Protein AF-A0A846LL80-F1 (afdb_monomer_lite)

Structure (mmCIF, N/CA/C/O backbone):
data_AF-A0A846LL80-F1
#
_entry.id   AF-A0A846LL80-F1
#
loop_
_atom_site.group_PDB
_atom_site.id
_atom_site.type_symbol
_atom_site.label_atom_id
_atom_site.label_alt_id
_atom_site.label_comp_id
_atom_site.label_asym_id
_atom_site.label_entity_id
_atom_site.label_seq_id
_atom_site.pdbx_PDB_ins_code
_atom_site.Car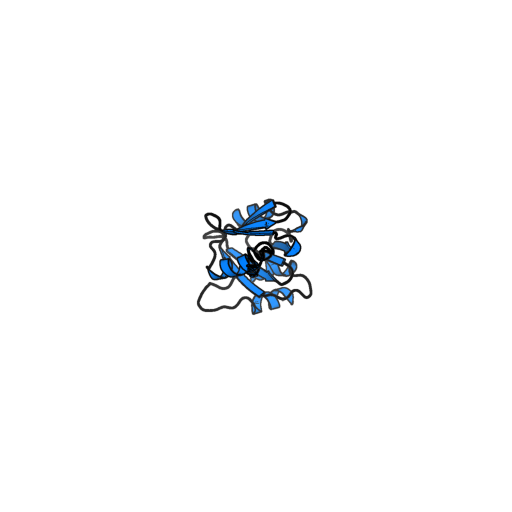tn_x
_atom_site.Cartn_y
_atom_site.Cartn_z
_atom_site.occupancy
_atom_site.B_iso_or_equiv
_atom_site.auth_seq_id
_atom_site.auth_comp_id
_atom_site.auth_asym_id
_atom_site.auth_atom_id
_atom_site.pdbx_PDB_model_num
ATOM 1 N N . MET A 1 1 ? 13.782 9.515 13.832 1.00 63.00 1 MET A N 1
ATOM 2 C CA . MET A 1 1 ? 12.961 8.658 12.947 1.00 63.00 1 MET A CA 1
ATOM 3 C C . MET A 1 1 ? 11.582 8.637 13.563 1.00 63.00 1 MET A C 1
ATOM 5 O O . MET A 1 1 ? 11.525 8.557 14.781 1.00 63.00 1 MET A O 1
ATOM 9 N N . ASP A 1 2 ? 10.520 8.837 12.791 1.00 89.25 2 ASP A N 1
ATOM 10 C CA . ASP A 1 2 ? 9.165 8.869 13.349 1.00 89.25 2 ASP A CA 1
ATOM 11 C C . ASP A 1 2 ? 8.714 7.473 13.815 1.00 89.25 2 ASP A C 1
ATOM 13 O O . ASP A 1 2 ? 9.187 6.444 13.320 1.00 89.25 2 ASP A O 1
ATOM 17 N N . GLN A 1 3 ? 7.799 7.455 14.785 1.00 89.25 3 GLN A N 1
ATOM 18 C CA . GLN A 1 3 ? 7.316 6.246 15.456 1.00 89.25 3 GLN A CA 1
ATOM 19 C C . GLN A 1 3 ? 6.647 5.255 14.487 1.00 89.25 3 GLN A C 1
ATOM 21 O O . GLN A 1 3 ? 6.802 4.043 14.639 1.00 89.25 3 GLN A O 1
ATOM 26 N N . ALA A 1 4 ? 5.944 5.755 13.465 1.00 89.06 4 ALA A N 1
ATOM 27 C CA . ALA A 1 4 ? 5.275 4.933 12.458 1.00 89.06 4 ALA A CA 1
ATOM 28 C C . ALA A 1 4 ? 6.286 4.170 11.588 1.00 89.06 4 ALA A C 1
ATOM 30 O O . ALA A 1 4 ? 6.167 2.955 11.406 1.00 89.06 4 ALA A O 1
ATOM 31 N N . THR A 1 5 ? 7.335 4.853 11.117 1.00 90.56 5 THR A N 1
ATOM 32 C CA . THR A 1 5 ? 8.433 4.222 10.374 1.00 90.56 5 THR A CA 1
ATOM 33 C C . THR A 1 5 ? 9.103 3.135 11.208 1.00 90.56 5 THR A C 1
ATOM 35 O O . THR A 1 5 ? 9.408 2.059 10.693 1.00 90.56 5 THR A O 1
ATOM 38 N N . GLU A 1 6 ? 9.340 3.389 12.494 1.00 90.50 6 GLU A N 1
ATOM 39 C CA . GLU A 1 6 ? 9.988 2.429 13.384 1.00 90.50 6 GLU A CA 1
ATOM 40 C C . GLU A 1 6 ? 9.118 1.191 13.642 1.00 90.50 6 GLU A C 1
ATOM 42 O O . GLU A 1 6 ? 9.615 0.063 13.572 1.00 90.50 6 GLU A O 1
ATOM 47 N N . LEU A 1 7 ? 7.810 1.385 13.836 1.00 89.75 7 LEU A N 1
ATOM 48 C CA . LEU A 1 7 ? 6.834 0.305 13.967 1.00 89.75 7 LEU A CA 1
ATOM 49 C C . LEU A 1 7 ? 6.810 -0.587 12.718 1.00 89.75 7 LEU A C 1
ATOM 51 O O . LEU A 1 7 ? 7.022 -1.798 12.825 1.00 89.75 7 LEU A O 1
ATOM 55 N N . LEU A 1 8 ? 6.619 0.005 11.535 1.00 89.12 8 LEU A N 1
ATOM 56 C CA . LEU A 1 8 ? 6.610 -0.728 10.267 1.00 89.12 8 LEU A CA 1
ATOM 57 C C . LEU A 1 8 ? 7.950 -1.427 10.019 1.00 89.12 8 LEU A C 1
ATOM 59 O O . LEU A 1 8 ? 7.991 -2.585 9.605 1.00 89.12 8 LEU A O 1
ATOM 63 N N . TRP A 1 9 ? 9.067 -0.756 10.315 1.00 90.25 9 TRP A N 1
ATOM 64 C CA . TRP A 1 9 ? 10.396 -1.334 10.148 1.00 90.25 9 TRP A CA 1
ATOM 65 C C . TRP A 1 9 ? 10.617 -2.534 11.067 1.00 90.25 9 TRP A C 1
ATOM 67 O O . TRP A 1 9 ? 11.189 -3.532 10.629 1.00 90.25 9 TRP A O 1
ATOM 77 N N . ARG A 1 10 ? 10.156 -2.478 12.319 1.00 88.25 10 ARG A N 1
ATOM 78 C CA . ARG A 1 10 ? 10.257 -3.587 13.276 1.00 88.25 10 ARG A CA 1
ATOM 79 C C . ARG A 1 10 ? 9.463 -4.811 12.816 1.00 88.25 10 ARG A C 1
ATOM 81 O O . ARG A 1 10 ? 9.967 -5.926 12.933 1.00 88.25 10 ARG A O 1
ATOM 88 N N . VAL A 1 11 ? 8.267 -4.599 12.262 1.00 85.06 11 VAL A N 1
ATOM 89 C CA . VAL A 1 11 ? 7.402 -5.674 11.735 1.00 85.06 11 VAL A CA 1
ATOM 90 C C . VAL A 1 11 ? 7.872 -6.182 10.369 1.00 85.06 11 VAL A C 1
ATOM 92 O O . VAL A 1 11 ? 7.605 -7.330 10.017 1.00 85.06 11 VAL A O 1
ATOM 95 N N . ALA A 1 12 ? 8.645 -5.385 9.625 1.00 82.81 12 ALA A N 1
ATOM 96 C CA . ALA A 1 12 ? 9.367 -5.828 8.435 1.00 82.81 12 ALA A CA 1
ATOM 97 C C . ALA A 1 12 ? 10.477 -6.817 8.823 1.00 82.81 12 ALA A C 1
ATOM 99 O O . ALA A 1 12 ? 11.667 -6.483 8.870 1.00 82.81 12 ALA A O 1
ATOM 100 N N . LEU A 1 13 ? 10.080 -8.049 9.131 1.00 69.69 13 LEU A N 1
ATOM 101 C CA . LEU A 1 13 ? 10.973 -9.116 9.535 1.00 69.69 13 LEU A CA 1
ATOM 102 C C . LEU A 1 13 ? 11.870 -9.511 8.357 1.00 69.69 13 LEU A C 1
ATOM 104 O O . LEU A 1 13 ? 11.408 -9.904 7.289 1.00 69.69 13 LEU A O 1
ATOM 108 N N . ARG A 1 14 ? 13.187 -9.492 8.585 1.00 58.25 14 ARG A N 1
ATOM 109 C CA . ARG A 1 14 ? 14.104 -10.368 7.849 1.00 58.25 14 ARG A CA 1
ATOM 110 C C . ARG A 1 14 ? 13.866 -11.776 8.367 1.00 58.25 14 ARG A C 1
ATOM 112 O O . ARG A 1 14 ? 14.254 -12.091 9.486 1.00 58.25 14 ARG A O 1
ATOM 119 N N . ARG A 1 15 ? 13.251 -12.638 7.577 1.00 51.69 15 ARG A N 1
ATOM 120 C CA . ARG A 1 15 ? 13.324 -14.088 7.795 1.00 51.69 15 ARG A CA 1
ATOM 121 C C . ARG A 1 15 ? 13.739 -14.725 6.462 1.00 51.69 15 ARG A C 1
ATOM 123 O O . ARG A 1 15 ? 13.747 -14.007 5.465 1.00 51.69 15 ARG A O 1
ATOM 130 N N . PRO A 1 16 ? 14.115 -16.013 6.413 1.00 47.47 16 PRO A N 1
ATOM 131 C CA . PRO A 1 16 ? 14.897 -16.591 5.309 1.00 47.47 16 PRO A CA 1
ATOM 132 C C . PRO A 1 16 ? 14.271 -16.574 3.892 1.00 47.47 16 PRO A C 1
ATOM 134 O O . PRO A 1 16 ? 14.787 -17.244 3.010 1.00 47.47 16 PRO A O 1
ATOM 137 N N . TRP A 1 17 ? 13.170 -15.857 3.639 1.00 48.56 17 TRP A N 1
ATOM 138 C CA . TRP A 1 17 ? 12.258 -16.144 2.528 1.00 48.56 17 TRP A CA 1
ATOM 139 C C . TRP A 1 17 ? 11.815 -14.935 1.680 1.00 48.56 17 TRP A C 1
ATOM 141 O O . TRP A 1 17 ? 11.126 -15.141 0.693 1.00 48.56 17 TRP A O 1
ATOM 151 N N . THR A 1 18 ? 12.268 -13.704 1.960 1.00 58.81 18 THR A N 1
ATOM 152 C CA . THR A 1 18 ? 12.244 -12.580 0.993 1.00 58.81 18 THR A CA 1
ATOM 153 C C . THR A 1 18 ? 13.152 -11.441 1.466 1.00 58.81 18 THR A C 1
ATOM 155 O O . THR A 1 18 ? 13.329 -11.214 2.664 1.00 58.81 18 THR A O 1
ATOM 158 N N . LYS A 1 19 ? 13.769 -10.701 0.531 1.00 71.56 19 LYS A N 1
ATOM 159 C CA . LYS A 1 19 ? 14.591 -9.530 0.881 1.00 71.56 19 LYS A CA 1
ATOM 160 C C . LYS A 1 19 ? 13.705 -8.508 1.604 1.00 71.56 19 LYS A C 1
ATOM 162 O O . LYS A 1 19 ? 12.690 -8.103 1.047 1.00 71.56 19 LYS A O 1
ATOM 167 N N . ARG A 1 20 ? 14.119 -8.066 2.797 1.00 81.19 20 ARG A N 1
ATOM 168 C CA . ARG A 1 20 ? 13.479 -6.956 3.531 1.00 81.19 20 ARG A CA 1
ATOM 169 C C . ARG A 1 20 ? 13.243 -5.768 2.580 1.00 81.19 20 ARG A C 1
ATOM 171 O O . ARG A 1 20 ? 14.129 -5.518 1.751 1.00 81.19 20 ARG A O 1
ATOM 178 N N . PRO A 1 21 ? 12.112 -5.043 2.677 1.00 86.31 21 PRO A N 1
ATOM 179 C CA . PRO A 1 21 ? 11.957 -3.784 1.955 1.00 86.31 21 PRO A CA 1
ATOM 180 C C . PRO A 1 21 ? 13.076 -2.809 2.331 1.00 86.31 21 PRO A C 1
ATOM 182 O O . PRO A 1 21 ? 13.710 -2.944 3.386 1.00 86.31 21 PRO A O 1
ATOM 185 N N . PHE A 1 22 ? 13.331 -1.824 1.472 1.00 88.56 22 PHE A N 1
ATOM 186 C CA . PHE A 1 22 ? 14.265 -0.765 1.824 1.00 88.56 22 PHE A CA 1
ATOM 187 C C . PHE A 1 22 ? 13.633 0.157 2.862 1.00 88.56 22 PHE A C 1
ATOM 189 O O . PHE A 1 22 ? 12.427 0.401 2.875 1.00 88.56 22 PHE A O 1
ATOM 196 N N . LYS A 1 23 ? 14.466 0.676 3.764 1.00 89.44 23 LYS A N 1
ATOM 197 C CA . LYS A 1 23 ? 14.000 1.533 4.859 1.00 89.44 23 LYS A CA 1
ATOM 198 C C . LYS A 1 23 ? 13.387 2.839 4.344 1.00 89.44 23 LYS A C 1
ATOM 200 O O . LYS A 1 23 ? 12.479 3.374 4.969 1.00 89.44 23 LYS A O 1
ATOM 205 N N . THR A 1 24 ? 13.863 3.319 3.198 1.00 90.81 24 THR A N 1
ATOM 206 C CA . THR A 1 24 ? 13.317 4.474 2.479 1.00 90.81 24 THR A CA 1
ATOM 207 C C . THR A 1 24 ? 11.897 4.214 1.977 1.00 90.81 24 THR A C 1
ATOM 209 O O . THR A 1 24 ? 11.034 5.057 2.194 1.00 90.81 24 THR A O 1
ATOM 212 N N . ASP A 1 25 ? 11.616 3.038 1.406 1.00 89.56 25 ASP A N 1
ATOM 213 C CA . ASP A 1 25 ? 10.262 2.663 0.964 1.00 89.56 25 ASP A CA 1
ATOM 214 C C . ASP A 1 25 ? 9.293 2.524 2.143 1.00 89.56 25 ASP A C 1
ATOM 216 O O . ASP A 1 25 ? 8.138 2.936 2.065 1.00 89.56 25 ASP A O 1
ATOM 220 N N . VAL A 1 26 ? 9.772 1.989 3.272 1.00 90.88 26 VAL A N 1
ATOM 221 C CA . VAL A 1 26 ? 8.971 1.915 4.503 1.00 90.88 26 VAL A CA 1
ATOM 222 C C . VAL A 1 26 ? 8.631 3.307 5.022 1.00 90.88 26 VAL A C 1
ATOM 224 O O . VAL A 1 26 ? 7.485 3.562 5.381 1.00 90.88 26 VAL A O 1
ATOM 227 N N . ARG A 1 27 ? 9.601 4.224 5.007 1.00 92.19 27 ARG A N 1
ATOM 228 C CA . ARG A 1 27 ? 9.371 5.622 5.377 1.00 92.19 27 ARG A CA 1
ATOM 229 C C . ARG A 1 27 ? 8.368 6.303 4.443 1.00 92.19 27 ARG A C 1
ATOM 231 O O . ARG A 1 27 ? 7.567 7.098 4.918 1.00 92.19 27 ARG A O 1
ATOM 238 N N . ALA A 1 28 ? 8.385 5.977 3.148 1.00 90.94 28 ALA A N 1
ATOM 239 C CA . ALA A 1 28 ? 7.452 6.544 2.177 1.00 90.94 28 ALA A CA 1
ATOM 240 C C . ALA A 1 28 ? 5.984 6.247 2.531 1.00 90.94 28 ALA A C 1
ATOM 242 O O . ALA A 1 28 ? 5.159 7.149 2.446 1.00 90.94 28 ALA A O 1
ATOM 243 N N . MET A 1 29 ? 5.664 5.031 2.994 1.00 92.62 29 MET A N 1
ATOM 244 C CA . MET A 1 29 ? 4.297 4.672 3.417 1.00 92.62 29 MET A CA 1
ATOM 245 C C . MET A 1 29 ? 3.981 4.944 4.891 1.00 92.62 29 MET A C 1
ATOM 247 O O . MET A 1 29 ? 2.819 4.867 5.277 1.00 92.62 29 MET A O 1
ATOM 251 N N . ALA A 1 30 ? 4.970 5.268 5.727 1.00 92.06 30 ALA A N 1
ATOM 252 C CA . ALA A 1 30 ? 4.750 5.485 7.157 1.00 92.06 30 ALA A CA 1
ATOM 253 C C . ALA A 1 30 ? 3.768 6.630 7.450 1.00 92.06 30 ALA A C 1
ATOM 255 O O . ALA A 1 30 ? 2.987 6.534 8.389 1.00 92.06 30 ALA A O 1
ATOM 256 N N . ALA A 1 31 ? 3.754 7.670 6.609 1.00 87.62 31 ALA A N 1
ATOM 257 C CA . ALA A 1 31 ? 2.806 8.782 6.715 1.00 87.62 31 ALA A CA 1
ATOM 258 C C . ALA A 1 31 ? 1.346 8.381 6.429 1.00 87.62 31 ALA A C 1
ATOM 260 O O . ALA A 1 31 ? 0.431 9.142 6.729 1.00 87.62 31 ALA A O 1
ATOM 261 N N . ALA A 1 32 ? 1.131 7.209 5.831 1.00 90.25 32 ALA A N 1
ATOM 262 C CA . ALA A 1 32 ? -0.186 6.676 5.514 1.00 90.25 32 ALA A CA 1
ATOM 263 C C . ALA A 1 32 ? -0.724 5.731 6.608 1.00 90.25 32 ALA A C 1
ATOM 265 O O . ALA A 1 32 ? -1.863 5.279 6.526 1.00 90.25 32 ALA A O 1
ATOM 266 N N . LEU A 1 33 ? 0.081 5.425 7.635 1.00 92.12 33 LEU A N 1
ATOM 267 C CA . LEU A 1 33 ? -0.343 4.612 8.771 1.00 92.12 33 LEU A CA 1
ATOM 268 C C . LEU A 1 33 ? -1.210 5.445 9.722 1.00 92.12 33 LEU A C 1
ATOM 270 O O . LEU A 1 33 ? -0.739 6.423 10.305 1.00 92.12 33 LEU A O 1
ATOM 274 N N . ALA A 1 34 ? -2.460 5.028 9.914 1.00 90.12 34 ALA A N 1
ATOM 275 C CA . ALA A 1 34 ? -3.354 5.673 10.865 1.00 90.12 34 ALA A CA 1
ATOM 276 C C . ALA A 1 34 ? -2.880 5.456 12.321 1.00 90.12 34 ALA A C 1
ATOM 278 O O . ALA A 1 34 ? -2.354 4.388 12.655 1.00 90.12 34 ALA A O 1
ATOM 279 N N . PRO A 1 35 ? -3.074 6.430 13.228 1.00 87.88 35 PRO A N 1
ATOM 280 C CA . PRO A 1 35 ? -2.813 6.222 14.648 1.00 87.88 35 PRO A CA 1
ATOM 281 C C . PRO A 1 35 ? -3.635 5.050 15.200 1.00 87.88 35 PRO A C 1
ATOM 283 O O . PRO A 1 35 ? -4.844 4.987 15.000 1.00 87.88 35 PRO A O 1
ATOM 286 N N . GLY A 1 36 ? -2.979 4.134 15.914 1.00 87.00 36 GLY A N 1
ATOM 287 C CA . GLY A 1 36 ? -3.632 2.968 16.520 1.00 87.00 36 GLY A CA 1
ATOM 288 C C . GLY A 1 36 ? -3.795 1.755 15.599 1.00 87.00 36 GLY A C 1
ATOM 289 O O . GLY A 1 36 ? -4.220 0.708 16.083 1.00 87.00 36 GLY A O 1
ATOM 290 N N . ASP A 1 37 ? -3.414 1.846 14.320 1.00 90.00 37 ASP A N 1
ATOM 291 C CA . ASP A 1 37 ? -3.454 0.692 13.422 1.00 90.00 37 ASP A CA 1
ATOM 292 C C . ASP A 1 37 ? -2.441 -0.386 13.841 1.00 90.00 37 ASP A C 1
ATOM 294 O O . ASP A 1 37 ? -1.236 -0.138 13.974 1.00 90.00 37 ASP A O 1
ATOM 298 N N . ALA A 1 38 ? -2.924 -1.617 14.003 1.00 90.56 38 ALA A N 1
ATOM 299 C CA . ALA A 1 38 ? -2.078 -2.785 14.197 1.00 90.56 38 ALA A CA 1
ATOM 300 C C . ALA A 1 38 ? -1.473 -3.213 12.855 1.00 90.56 38 ALA A C 1
ATOM 302 O O . ALA A 1 38 ? -2.160 -3.237 11.838 1.00 90.56 38 ALA A O 1
ATOM 303 N N . VAL A 1 39 ? -0.187 -3.567 12.836 1.00 91.50 39 VAL A N 1
ATOM 304 C CA . VAL A 1 39 ? 0.514 -3.986 11.613 1.00 91.50 39 VAL A CA 1
ATOM 305 C C . VAL A 1 39 ? 0.631 -5.508 11.595 1.00 91.50 39 VAL A C 1
ATOM 307 O O . VAL A 1 39 ? 1.399 -6.078 12.370 1.00 91.50 39 VAL A O 1
ATOM 310 N N . ASP A 1 40 ? -0.090 -6.155 10.682 1.00 88.12 40 ASP A N 1
ATOM 311 C CA . ASP A 1 40 ? -0.115 -7.616 10.534 1.00 88.12 40 ASP A CA 1
ATOM 312 C C . ASP A 1 40 ? 1.138 -8.138 9.818 1.00 88.12 40 ASP A C 1
ATOM 314 O O . ASP A 1 40 ? 1.628 -9.234 10.095 1.00 88.12 40 ASP A O 1
ATOM 318 N N . GLY A 1 41 ? 1.672 -7.359 8.874 1.00 87.94 41 GLY A N 1
ATOM 319 C CA . GLY A 1 41 ? 2.864 -7.740 8.127 1.00 87.94 41 GLY A CA 1
ATOM 320 C C . GLY A 1 41 ? 3.370 -6.647 7.200 1.00 87.94 41 GLY A C 1
ATOM 321 O O . GLY A 1 41 ? 2.598 -5.836 6.695 1.00 87.94 41 GLY A O 1
ATOM 322 N N . VAL A 1 42 ? 4.682 -6.648 6.958 1.00 88.94 42 VAL A N 1
ATOM 323 C CA . VAL A 1 42 ? 5.341 -5.725 6.030 1.00 88.94 42 VAL A CA 1
ATOM 324 C C . VAL A 1 42 ? 6.229 -6.512 5.074 1.00 88.94 42 VAL A C 1
ATOM 326 O O . VAL A 1 42 ? 7.107 -7.268 5.491 1.00 88.94 42 VAL A O 1
ATOM 329 N N . PHE A 1 43 ? 6.008 -6.308 3.782 1.00 87.06 43 PHE A N 1
ATOM 330 C CA . PHE A 1 43 ? 6.562 -7.089 2.689 1.00 87.06 43 PHE A CA 1
ATOM 331 C C . PHE A 1 43 ? 7.282 -6.183 1.696 1.00 87.06 43 PHE A C 1
ATOM 333 O O . PHE A 1 43 ? 6.947 -5.011 1.527 1.00 87.06 43 PHE A O 1
ATOM 340 N N . ARG A 1 44 ? 8.275 -6.738 1.002 1.00 85.38 44 ARG A N 1
ATOM 341 C CA . ARG A 1 44 ? 8.855 -6.078 -0.165 1.00 85.38 44 ARG A CA 1
ATOM 342 C C . ARG A 1 44 ? 7.961 -6.331 -1.374 1.00 85.38 44 ARG A C 1
ATOM 344 O O . ARG A 1 44 ? 7.694 -7.484 -1.700 1.00 85.38 44 ARG A O 1
ATOM 351 N N . ALA A 1 45 ? 7.570 -5.266 -2.062 1.00 82.12 45 ALA A N 1
ATOM 352 C CA . ALA A 1 45 ? 6.902 -5.335 -3.353 1.00 82.12 45 ALA A CA 1
ATOM 353 C C . ALA A 1 45 ? 7.940 -5.088 -4.454 1.00 82.12 45 ALA A C 1
ATOM 355 O O . ALA A 1 45 ? 8.625 -4.070 -4.442 1.00 82.12 45 ALA A O 1
ATOM 356 N N . LYS A 1 46 ? 8.118 -6.028 -5.385 1.00 80.81 46 LYS A N 1
ATOM 357 C CA . LYS A 1 46 ? 8.952 -5.817 -6.576 1.00 80.81 46 LYS A CA 1
ATOM 358 C C . LYS A 1 46 ? 8.020 -5.581 -7.763 1.00 80.81 46 LYS A C 1
ATOM 360 O O . LYS A 1 46 ? 7.284 -6.493 -8.127 1.00 80.81 46 LYS A O 1
ATOM 365 N N . TRP A 1 47 ? 8.056 -4.376 -8.324 1.00 75.75 47 TRP A N 1
ATOM 366 C CA . TRP A 1 47 ? 7.234 -3.977 -9.471 1.00 75.75 47 TRP A CA 1
ATOM 367 C C . TRP A 1 47 ? 7.943 -4.309 -10.784 1.00 75.75 47 TRP A C 1
ATOM 369 O O . TRP A 1 47 ? 7.352 -4.863 -11.700 1.00 75.75 47 TRP A O 1
ATOM 379 N N . THR A 1 48 ? 9.244 -4.015 -10.855 1.00 73.12 48 THR A N 1
ATOM 380 C CA . THR A 1 48 ? 10.130 -4.359 -11.979 1.00 73.12 48 THR A CA 1
ATOM 381 C C . THR A 1 48 ? 11.502 -4.772 -11.456 1.00 73.12 48 THR A C 1
ATOM 383 O O . THR A 1 48 ? 11.730 -4.870 -10.249 1.00 73.12 48 THR A O 1
ATOM 386 N N . GLU A 1 49 ? 12.455 -5.039 -12.349 1.00 68.56 49 GLU A N 1
ATOM 387 C CA . GLU A 1 49 ? 13.847 -5.276 -11.965 1.00 68.56 49 GLU A CA 1
ATOM 388 C C . GLU A 1 49 ? 14.463 -4.095 -11.202 1.00 68.56 49 GLU A C 1
ATOM 390 O O . GLU A 1 49 ? 15.143 -4.304 -10.196 1.00 68.56 49 GLU A O 1
ATOM 395 N N . THR A 1 50 ? 14.147 -2.873 -11.630 1.00 67.00 50 THR A N 1
ATOM 396 C CA . THR A 1 50 ? 14.704 -1.620 -11.104 1.00 67.00 50 THR A CA 1
ATOM 397 C C . THR A 1 50 ? 13.774 -0.888 -10.139 1.00 67.00 50 THR A C 1
ATOM 399 O O . THR A 1 50 ? 14.229 -0.011 -9.410 1.00 67.00 50 THR A O 1
ATOM 402 N N . SER A 1 51 ? 12.487 -1.248 -10.088 1.00 72.56 51 SER A N 1
ATOM 403 C CA . SER A 1 51 ? 11.500 -0.628 -9.205 1.00 72.56 51 SER A CA 1
ATOM 404 C C . SER A 1 51 ? 11.014 -1.605 -8.141 1.00 72.56 51 SER A C 1
ATOM 406 O O . SER A 1 51 ? 10.470 -2.677 -8.423 1.00 72.56 51 SER A O 1
ATOM 408 N N . ALA A 1 52 ? 11.194 -1.209 -6.887 1.00 80.56 52 ALA A N 1
ATOM 409 C CA . ALA A 1 52 ? 10.678 -1.905 -5.724 1.00 80.56 52 ALA A CA 1
ATOM 410 C C . ALA A 1 52 ? 10.017 -0.904 -4.773 1.00 80.56 52 ALA A C 1
ATOM 412 O O . ALA A 1 52 ? 10.220 0.302 -4.876 1.00 80.56 52 ALA A O 1
ATOM 413 N N . GLY A 1 53 ? 9.217 -1.433 -3.863 1.00 87.12 53 GLY A N 1
ATOM 414 C CA . GLY A 1 53 ? 8.589 -0.703 -2.785 1.00 87.12 53 GLY A CA 1
ATOM 415 C C . GLY A 1 53 ? 8.374 -1.596 -1.571 1.00 87.12 53 GLY A C 1
ATOM 416 O O . GLY A 1 53 ? 8.856 -2.734 -1.482 1.00 87.12 53 GLY A O 1
ATOM 417 N N . ALA A 1 54 ? 7.603 -1.075 -0.637 1.00 90.06 54 ALA A N 1
ATOM 418 C CA . ALA A 1 54 ? 7.114 -1.769 0.529 1.00 90.06 54 ALA A CA 1
ATOM 419 C C . ALA A 1 54 ? 5.587 -1.857 0.464 1.00 90.06 54 ALA A C 1
ATOM 421 O O . ALA A 1 54 ? 4.919 -0.975 -0.068 1.00 90.06 54 ALA A O 1
ATOM 422 N N . LEU A 1 55 ? 5.048 -2.942 1.000 1.00 91.62 55 LEU A N 1
ATOM 423 C CA . LEU A 1 55 ? 3.621 -3.149 1.174 1.00 91.62 55 LEU A CA 1
ATOM 424 C C . LEU A 1 55 ? 3.402 -3.558 2.623 1.00 91.62 55 LEU A C 1
ATOM 426 O O . LEU A 1 55 ? 4.059 -4.481 3.101 1.00 91.62 55 LEU A O 1
ATOM 430 N N . ALA A 1 56 ? 2.508 -2.880 3.327 1.00 91.88 56 ALA A N 1
ATOM 431 C CA . ALA A 1 56 ? 2.118 -3.243 4.677 1.00 91.88 56 ALA A CA 1
ATOM 432 C C . ALA A 1 56 ? 0.631 -3.568 4.732 1.00 91.88 56 ALA A C 1
ATOM 434 O O . ALA A 1 56 ? -0.198 -2.897 4.125 1.00 91.88 56 ALA A O 1
ATOM 435 N N . ILE A 1 57 ? 0.308 -4.614 5.477 1.00 91.25 57 ILE A N 1
ATOM 436 C CA . ILE A 1 57 ? -1.060 -4.981 5.801 1.00 91.25 57 ILE A CA 1
ATOM 437 C C . ILE A 1 57 ? -1.294 -4.552 7.246 1.00 91.25 57 ILE A C 1
ATOM 439 O O . ILE A 1 57 ? -0.565 -4.994 8.137 1.00 91.25 57 ILE A O 1
ATOM 443 N N . THR A 1 58 ? -2.281 -3.689 7.472 1.00 93.38 58 THR A N 1
ATOM 444 C CA . THR A 1 58 ? -2.661 -3.196 8.803 1.00 93.38 58 THR A CA 1
ATOM 445 C C . THR A 1 58 ? -4.102 -3.562 9.118 1.00 93.38 58 THR A C 1
ATOM 447 O O . THR A 1 58 ? -4.833 -3.976 8.222 1.00 93.38 58 THR A O 1
ATOM 450 N N . SER A 1 59 ? -4.533 -3.393 10.367 1.00 91.50 59 SER A N 1
ATOM 451 C CA . SER A 1 59 ? -5.927 -3.566 10.784 1.00 91.50 59 SER A CA 1
ATOM 452 C C . SER A 1 59 ? -6.911 -2.695 10.006 1.00 91.50 59 SER A C 1
ATOM 454 O O . SER A 1 59 ? -8.042 -3.130 9.797 1.00 91.50 59 SER A O 1
ATOM 456 N N . GLY A 1 60 ? -6.497 -1.496 9.586 1.00 91.94 60 GLY A N 1
ATOM 457 C CA . GLY A 1 60 ? -7.354 -0.506 8.939 1.00 91.94 60 GLY A CA 1
ATOM 458 C C . GLY A 1 60 ? -7.168 -0.384 7.429 1.00 91.94 60 GLY A C 1
ATOM 459 O O . GLY A 1 60 ? -8.104 0.020 6.742 1.00 91.94 60 GLY A O 1
ATOM 460 N N . ALA A 1 61 ? -6.008 -0.751 6.879 1.00 94.62 61 ALA A N 1
ATOM 461 C CA . ALA A 1 61 ? -5.692 -0.501 5.476 1.00 94.62 61 ALA A CA 1
ATOM 462 C C . ALA A 1 61 ? -4.682 -1.488 4.868 1.00 94.62 61 ALA A C 1
ATOM 464 O O . ALA A 1 61 ? -3.947 -2.216 5.542 1.00 94.62 61 ALA A O 1
ATOM 465 N N . LEU A 1 62 ? -4.634 -1.479 3.540 1.00 93.88 62 LEU A N 1
ATOM 466 C CA . LEU A 1 62 ? -3.501 -1.934 2.750 1.00 93.88 62 LEU A CA 1
ATOM 467 C C . LEU A 1 62 ? -2.650 -0.713 2.388 1.00 93.88 62 LEU A C 1
ATOM 469 O O . LEU A 1 62 ? -3.103 0.165 1.655 1.00 93.88 62 LEU A O 1
ATOM 473 N N . LEU A 1 63 ? -1.420 -0.667 2.895 1.00 94.38 63 LEU A N 1
ATOM 474 C CA . LEU A 1 63 ? -0.472 0.412 2.636 1.00 94.38 63 LEU A CA 1
ATOM 475 C C . LEU A 1 63 ? 0.554 -0.023 1.598 1.00 94.38 63 LEU A C 1
ATOM 477 O O . LEU A 1 63 ? 1.054 -1.149 1.636 1.00 94.38 63 LEU A O 1
ATOM 481 N N . ILE A 1 64 ? 0.914 0.883 0.700 1.00 92.88 64 ILE A N 1
ATOM 482 C CA . ILE A 1 64 ? 1.921 0.648 -0.332 1.00 92.88 64 ILE A CA 1
ATOM 483 C C . ILE A 1 64 ? 2.805 1.887 -0.424 1.00 92.88 64 ILE A C 1
ATOM 485 O O . ILE A 1 64 ? 2.292 2.997 -0.494 1.00 92.88 64 ILE A O 1
ATOM 489 N N . GLY A 1 65 ? 4.125 1.714 -0.428 1.00 92.06 65 GLY A N 1
ATOM 490 C CA . GLY A 1 65 ? 5.087 2.811 -0.507 1.00 92.06 65 GLY A CA 1
ATOM 491 C C . GLY A 1 65 ? 6.237 2.523 -1.455 1.00 92.06 65 GLY A C 1
ATOM 492 O O . GLY A 1 65 ? 6.735 1.401 -1.504 1.00 92.06 65 GLY A O 1
ATOM 493 N N . ALA A 1 66 ? 6.694 3.537 -2.180 1.00 90.25 66 ALA A N 1
ATOM 494 C CA . ALA A 1 66 ? 7.896 3.473 -3.005 1.00 90.25 66 ALA A CA 1
ATOM 495 C C . ALA A 1 66 ? 8.641 4.810 -2.934 1.00 90.25 66 ALA A C 1
ATOM 497 O O . ALA A 1 66 ? 8.129 5.841 -3.369 1.00 90.25 66 ALA A O 1
ATOM 498 N N . ALA A 1 67 ? 9.866 4.798 -2.402 1.00 86.19 67 ALA A N 1
ATOM 499 C CA . ALA A 1 67 ? 10.684 6.006 -2.287 1.00 86.19 67 ALA A CA 1
ATOM 500 C C . ALA A 1 67 ? 11.204 6.488 -3.647 1.00 86.19 67 ALA A C 1
ATOM 502 O O . ALA A 1 67 ? 11.376 7.684 -3.864 1.00 86.19 67 ALA A O 1
ATOM 503 N N . HIS A 1 68 ? 11.425 5.551 -4.570 1.00 84.56 68 HIS A N 1
ATOM 504 C CA . HIS A 1 68 ? 11.831 5.822 -5.946 1.00 84.56 68 HIS A CA 1
ATOM 505 C C . HIS A 1 68 ? 10.781 5.225 -6.892 1.00 84.56 68 HIS A C 1
ATOM 507 O O . HIS A 1 68 ? 10.986 4.132 -7.432 1.00 84.56 68 HIS A O 1
ATOM 513 N N . PRO A 1 69 ? 9.610 5.879 -7.030 1.00 79.69 69 PRO A N 1
ATOM 514 C CA . PRO A 1 69 ? 8.518 5.341 -7.822 1.00 79.69 69 PRO A CA 1
ATOM 515 C C . PRO A 1 69 ? 8.939 5.279 -9.292 1.00 79.69 69 PRO A C 1
ATOM 517 O O . PRO A 1 69 ? 9.260 6.291 -9.910 1.00 79.69 69 PRO A O 1
ATOM 520 N N . GLY A 1 70 ? 8.959 4.067 -9.845 1.00 83.75 70 GLY A N 1
ATOM 521 C CA . GLY A 1 70 ? 9.056 3.871 -11.287 1.00 83.75 70 GLY A CA 1
ATOM 522 C C . GLY A 1 70 ? 7.690 4.049 -11.948 1.00 83.75 70 GLY A C 1
ATOM 523 O O . GLY A 1 70 ? 6.669 4.140 -11.263 1.00 83.75 70 GLY A O 1
ATOM 524 N N . GLN A 1 71 ? 7.661 4.007 -13.282 1.00 85.62 71 GLN A N 1
ATOM 525 C CA . GLN A 1 71 ? 6.421 4.097 -14.061 1.00 85.62 71 GLN A CA 1
ATOM 526 C C . GLN A 1 71 ? 5.288 3.176 -13.551 1.00 85.62 71 GLN A C 1
ATOM 528 O O . GLN A 1 71 ? 4.186 3.684 -13.375 1.00 85.62 71 GLN A O 1
ATOM 533 N N . PRO A 1 72 ? 5.533 1.900 -13.178 1.00 83.75 72 PRO A N 1
ATOM 534 C CA . PRO A 1 72 ? 4.468 1.028 -12.673 1.00 83.75 72 PRO A CA 1
ATOM 535 C C . PRO A 1 72 ? 3.800 1.534 -11.390 1.00 83.75 72 PRO A C 1
ATOM 537 O O . PRO A 1 72 ? 2.591 1.409 -11.229 1.00 83.75 72 PRO A O 1
ATOM 540 N N . PHE A 1 73 ? 4.569 2.126 -10.469 1.00 86.25 73 PHE A N 1
ATOM 541 C CA . PHE A 1 73 ? 4.000 2.697 -9.248 1.00 86.25 73 PHE A CA 1
ATOM 542 C C . PHE A 1 73 ? 3.256 4.004 -9.544 1.00 86.25 73 PHE A C 1
ATOM 544 O O . PHE A 1 73 ? 2.210 4.275 -8.964 1.00 86.25 73 PHE A O 1
ATOM 551 N N . THR A 1 74 ? 3.760 4.804 -10.483 1.00 87.69 74 THR A N 1
ATOM 552 C CA . THR A 1 74 ? 3.058 6.000 -10.961 1.00 87.69 74 THR A CA 1
ATOM 553 C C . THR A 1 74 ? 1.718 5.638 -11.603 1.00 87.69 74 THR A C 1
ATOM 555 O O . THR A 1 74 ? 0.718 6.305 -11.342 1.00 87.69 74 THR A O 1
ATOM 558 N N . ASP A 1 75 ? 1.667 4.569 -12.395 1.00 87.62 75 ASP A N 1
ATOM 559 C CA . ASP A 1 75 ? 0.430 4.077 -13.002 1.00 87.62 75 ASP A CA 1
ATOM 560 C C . ASP A 1 75 ? -0.533 3.541 -11.938 1.00 87.62 75 ASP A C 1
ATOM 562 O O . ASP A 1 75 ? -1.721 3.860 -11.976 1.00 87.62 75 ASP A O 1
ATOM 566 N N . LEU A 1 76 ? -0.016 2.836 -10.927 1.00 87.56 76 LEU A N 1
ATOM 567 C CA . LEU A 1 76 ? -0.789 2.415 -9.760 1.00 87.56 76 LEU A CA 1
ATOM 568 C C . LEU A 1 76 ? -1.431 3.608 -9.032 1.00 87.56 76 LEU A C 1
ATOM 570 O O . LEU A 1 76 ? -2.624 3.586 -8.727 1.00 87.56 76 LEU A O 1
ATOM 574 N N . LEU A 1 77 ? -0.666 4.676 -8.782 1.00 89.25 77 LEU A N 1
ATOM 575 C CA . LEU A 1 77 ? -1.194 5.898 -8.171 1.00 89.25 77 LEU A CA 1
ATOM 576 C C . LEU A 1 77 ? -2.272 6.552 -9.039 1.00 89.25 77 LEU A C 1
ATOM 578 O O . LEU A 1 77 ? -3.259 7.046 -8.500 1.00 89.25 77 LEU A O 1
ATOM 582 N N . ARG A 1 78 ? -2.110 6.561 -10.369 1.00 89.38 78 ARG A N 1
ATOM 583 C CA . ARG A 1 78 ? -3.111 7.118 -11.297 1.00 89.38 78 ARG A CA 1
ATOM 584 C C . ARG A 1 78 ? -4.404 6.316 -11.296 1.00 89.38 78 ARG A C 1
ATOM 586 O O . ARG A 1 78 ? -5.466 6.931 -11.343 1.00 89.38 78 ARG A O 1
ATOM 593 N N . GLN A 1 79 ? -4.311 4.989 -11.219 1.00 87.56 79 GLN A N 1
ATOM 594 C CA . GLN A 1 79 ? -5.474 4.117 -11.082 1.00 87.56 79 GLN A CA 1
ATOM 595 C C . GLN A 1 79 ? -6.190 4.390 -9.764 1.00 87.56 79 GLN A C 1
ATOM 597 O O . GLN A 1 79 ? -7.404 4.520 -9.759 1.00 87.56 79 GLN A O 1
ATOM 602 N N . ALA A 1 80 ? -5.457 4.524 -8.655 1.00 89.75 80 ALA A N 1
ATOM 603 C CA . ALA A 1 80 ? -6.025 4.744 -7.330 1.00 89.75 80 ALA A CA 1
ATOM 604 C C . ALA A 1 80 ? -6.887 6.017 -7.224 1.00 89.75 80 ALA A C 1
ATOM 606 O O . ALA A 1 80 ? -6.542 7.059 -7.787 1.00 89.75 80 ALA A O 1
ATOM 607 N N . ARG A 1 81 ? -7.975 5.974 -6.441 1.00 90.56 81 ARG A N 1
ATOM 608 C CA . ARG A 1 81 ? -8.799 7.158 -6.156 1.00 90.56 81 ARG A CA 1
ATOM 609 C C . ARG A 1 81 ? -7.967 8.239 -5.457 1.00 90.56 81 ARG A C 1
ATOM 611 O O . ARG A 1 81 ? -7.110 7.891 -4.647 1.00 90.56 81 ARG A O 1
ATOM 618 N N . PRO A 1 82 ? -8.249 9.541 -5.668 1.00 89.56 82 PRO A N 1
ATOM 619 C CA . PRO A 1 82 ? -7.520 10.621 -4.998 1.00 89.56 82 PRO A CA 1
ATOM 620 C C . PRO A 1 82 ? -7.448 10.477 -3.471 1.00 89.56 82 PRO A C 1
ATOM 622 O O . PRO A 1 82 ? -6.392 10.716 -2.900 1.00 89.56 82 PRO A O 1
ATOM 625 N N . GLY A 1 83 ? -8.524 10.012 -2.825 1.00 90.00 83 GLY A N 1
ATOM 626 C CA . GLY A 1 83 ? -8.570 9.798 -1.371 1.00 90.00 83 GLY A CA 1
ATOM 627 C C . GLY A 1 83 ? -7.710 8.640 -0.848 1.00 90.00 83 GLY A C 1
ATOM 628 O O . GLY A 1 83 ? -7.444 8.587 0.344 1.00 90.00 83 GLY A O 1
ATOM 629 N N . HIS A 1 84 ? -7.248 7.732 -1.714 1.00 93.25 84 HIS A N 1
ATOM 630 C CA . HIS A 1 84 ? -6.322 6.653 -1.341 1.00 93.25 84 HIS A CA 1
ATOM 631 C C . HIS A 1 84 ? -4.851 7.067 -1.489 1.00 93.25 84 HIS A C 1
ATOM 633 O O . HIS A 1 84 ? -3.951 6.334 -1.081 1.00 93.25 84 HIS A O 1
ATOM 639 N N . ARG A 1 85 ? -4.571 8.220 -2.110 1.00 93.38 85 ARG A N 1
ATOM 640 C CA . ARG A 1 85 ? -3.208 8.678 -2.406 1.00 93.38 85 ARG A CA 1
ATOM 641 C C . ARG A 1 85 ? -2.649 9.456 -1.221 1.00 93.38 85 ARG A C 1
ATOM 643 O O . ARG A 1 85 ? -3.183 10.493 -0.840 1.00 93.38 85 ARG A O 1
ATOM 650 N N . HIS A 1 86 ? -1.513 9.007 -0.700 1.00 91.31 86 HIS A N 1
ATOM 651 C CA . HIS A 1 86 ? -0.763 9.704 0.342 1.00 91.31 86 HIS A CA 1
ATOM 652 C C . HIS A 1 86 ? 0.501 10.308 -0.273 1.00 91.31 86 HIS A C 1
ATOM 654 O O . HIS A 1 86 ? 1.603 9.763 -0.192 1.00 91.31 86 HIS A O 1
ATOM 660 N N . GLY A 1 87 ? 0.321 11.446 -0.944 1.00 89.06 87 GLY A N 1
ATOM 661 C CA . GLY A 1 87 ? 1.387 12.096 -1.703 1.00 89.06 87 GLY A CA 1
ATOM 662 C C . GLY A 1 87 ? 1.840 11.277 -2.926 1.00 89.06 87 GLY A C 1
ATOM 663 O O . GLY A 1 87 ? 1.110 10.407 -3.401 1.00 89.06 87 GLY A O 1
ATOM 664 N N . PRO A 1 88 ? 3.041 11.552 -3.467 1.00 89.50 88 PRO A N 1
ATOM 665 C CA . PRO A 1 88 ? 3.532 10.912 -4.693 1.00 89.50 88 PRO A CA 1
ATOM 666 C C . PRO A 1 88 ? 4.228 9.561 -4.461 1.00 89.50 88 PRO A C 1
ATOM 668 O O . PRO A 1 88 ? 4.681 8.931 -5.414 1.00 89.50 88 PRO A O 1
ATOM 671 N N . HIS A 1 89 ? 4.352 9.122 -3.207 1.00 91.25 89 HIS A N 1
ATOM 672 C CA . HIS A 1 89 ? 5.170 7.964 -2.834 1.00 91.25 89 HIS A CA 1
ATOM 673 C C . HIS A 1 89 ? 4.410 6.892 -2.061 1.00 91.25 89 HIS A C 1
ATOM 675 O O . HIS A 1 89 ? 5.008 5.870 -1.723 1.00 91.25 89 HIS A O 1
ATOM 681 N N . ALA A 1 90 ? 3.125 7.104 -1.768 1.00 93.38 90 ALA A N 1
ATOM 682 C CA . ALA A 1 90 ? 2.355 6.157 -0.985 1.00 93.38 90 ALA A CA 1
ATOM 683 C C . ALA A 1 90 ? 0.878 6.089 -1.363 1.00 93.38 90 ALA A C 1
ATOM 685 O O . ALA A 1 90 ? 0.270 7.042 -1.853 1.00 93.38 90 ALA A O 1
ATOM 686 N N . LEU A 1 91 ? 0.314 4.924 -1.072 1.00 93.75 91 LEU A N 1
ATOM 687 C CA . LEU A 1 91 ? -1.087 4.590 -1.203 1.00 93.75 91 LEU A CA 1
ATOM 688 C C . LEU A 1 91 ? -1.577 3.967 0.107 1.00 93.75 91 LEU A C 1
ATOM 690 O O . LEU A 1 91 ? -0.890 3.112 0.666 1.00 93.75 91 LEU A O 1
ATOM 694 N N . ALA A 1 92 ? -2.767 4.352 0.556 1.00 95.25 92 ALA A N 1
ATOM 695 C CA . ALA A 1 92 ? -3.525 3.641 1.576 1.00 95.25 92 ALA A CA 1
ATOM 696 C C . ALA A 1 92 ? -4.907 3.313 1.031 1.00 95.25 92 ALA A C 1
ATOM 698 O O . ALA A 1 92 ? -5.693 4.203 0.716 1.00 95.25 92 ALA A O 1
ATOM 699 N N . ILE A 1 93 ? -5.199 2.022 0.930 1.00 94.06 93 ILE A N 1
ATOM 700 C CA . ILE A 1 93 ? -6.523 1.530 0.567 1.00 94.06 93 ILE A CA 1
ATOM 701 C C . ILE A 1 93 ? -7.180 1.055 1.866 1.00 94.06 93 ILE A C 1
ATOM 703 O O . ILE A 1 93 ? -6.729 0.045 2.418 1.00 94.06 93 ILE A O 1
ATOM 707 N N . PRO A 1 94 ? -8.205 1.752 2.386 1.00 94.12 94 PRO A N 1
ATOM 708 C CA . PRO A 1 94 ? -8.920 1.317 3.577 1.00 94.12 94 PRO A CA 1
ATOM 709 C C . PRO A 1 94 ? -9.468 -0.095 3.392 1.00 94.12 94 PRO A C 1
ATOM 711 O O . PRO A 1 94 ? -10.013 -0.426 2.340 1.00 94.12 94 PRO A O 1
ATOM 714 N N . ARG A 1 95 ? -9.369 -0.939 4.421 1.00 91.94 95 ARG A N 1
ATOM 715 C CA . ARG A 1 95 ? -9.926 -2.298 4.369 1.00 91.94 95 ARG A CA 1
ATOM 716 C C . ARG A 1 95 ? -11.433 -2.299 4.134 1.00 91.94 95 ARG A C 1
ATOM 718 O O . ARG A 1 95 ? -11.923 -3.211 3.481 1.00 91.94 95 ARG A O 1
ATOM 725 N N . SER A 1 96 ? -12.144 -1.285 4.628 1.00 91.94 96 SER A N 1
ATOM 726 C CA . SER A 1 96 ? -13.579 -1.086 4.383 1.00 91.94 96 SER A CA 1
ATOM 727 C C . SER A 1 96 ? -13.930 -1.004 2.900 1.00 91.94 96 SER A C 1
ATOM 729 O O . SER A 1 96 ? -15.027 -1.403 2.513 1.00 91.94 96 SER A O 1
ATOM 731 N N . ASP A 1 97 ? -12.993 -0.511 2.090 1.00 93.69 97 ASP A N 1
ATOM 732 C CA . ASP A 1 97 ? -13.195 -0.278 0.667 1.00 93.69 97 ASP A CA 1
ATOM 733 C C . ASP A 1 97 ? -12.845 -1.523 -0.154 1.00 93.69 97 ASP A C 1
ATOM 735 O O . ASP A 1 97 ? -13.245 -1.599 -1.312 1.00 93.69 97 ASP A O 1
ATOM 739 N N . ILE A 1 98 ? -12.104 -2.491 0.407 1.00 92.94 98 ILE A N 1
ATOM 740 C CA . ILE A 1 98 ? -11.662 -3.708 -0.286 1.00 92.94 98 ILE A CA 1
ATOM 741 C C . ILE A 1 98 ? -12.805 -4.727 -0.308 1.00 92.94 98 ILE A C 1
ATOM 743 O O . ILE A 1 98 ? -13.230 -5.247 0.722 1.00 92.94 98 ILE A O 1
ATOM 747 N N . ARG A 1 99 ? -13.281 -5.059 -1.508 1.00 93.12 99 ARG A N 1
ATOM 748 C CA . ARG A 1 99 ? -14.368 -6.024 -1.729 1.00 93.12 99 ARG A CA 1
ATOM 749 C C . ARG A 1 99 ? -13.873 -7.399 -2.115 1.00 93.12 99 ARG A C 1
ATOM 751 O O . ARG A 1 99 ? -14.441 -8.400 -1.687 1.00 93.12 99 ARG A O 1
ATOM 758 N N . ARG A 1 100 ? -12.822 -7.457 -2.923 1.00 91.50 100 ARG A N 1
ATOM 759 C CA . ARG A 1 100 ? -12.248 -8.716 -3.391 1.00 91.50 100 ARG A CA 1
ATOM 760 C C . ARG A 1 100 ? -10.778 -8.527 -3.711 1.00 91.50 100 ARG A C 1
ATOM 762 O O . ARG A 1 100 ? -10.367 -7.486 -4.209 1.00 91.50 100 ARG A O 1
ATOM 769 N N . VAL A 1 101 ? -9.993 -9.557 -3.455 1.00 90.19 101 VAL A N 1
ATOM 770 C CA . VAL A 1 101 ? -8.606 -9.653 -3.897 1.00 90.19 101 VAL A CA 1
ATOM 771 C C . VAL A 1 101 ? -8.485 -10.906 -4.745 1.00 90.19 101 VAL A C 1
ATOM 773 O O . VAL A 1 101 ? -8.827 -11.993 -4.285 1.00 90.19 101 VAL A O 1
ATOM 776 N N . GLU A 1 102 ? -8.004 -10.768 -5.976 1.00 89.31 102 GLU A N 1
ATOM 777 C CA . GLU A 1 102 ? -7.89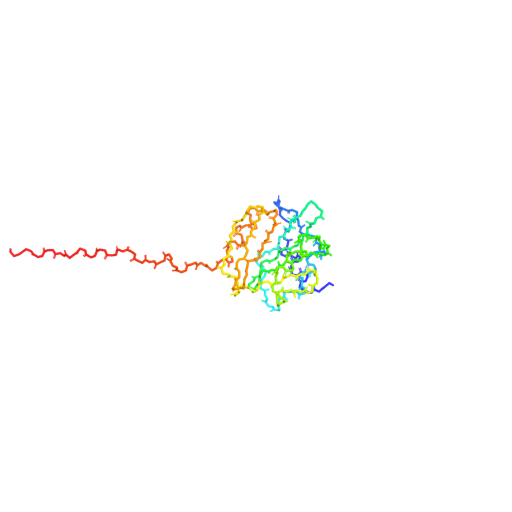6 -11.887 -6.911 1.00 89.31 102 GLU A CA 1
ATOM 778 C C . GLU A 1 102 ? -6.527 -11.940 -7.594 1.00 89.31 102 GLU A C 1
ATOM 780 O O . GLU A 1 102 ? -5.900 -10.902 -7.819 1.00 89.31 102 GLU A O 1
ATOM 785 N N . PRO A 1 103 ? -6.011 -13.140 -7.902 1.00 86.06 103 PRO A N 1
ATOM 786 C CA . PRO A 1 103 ? -4.787 -13.256 -8.676 1.00 86.06 103 PRO A CA 1
ATOM 787 C C . PRO A 1 103 ? -5.044 -12.848 -10.132 1.00 86.06 103 PRO A C 1
ATOM 789 O O . PRO A 1 103 ? -6.052 -13.232 -10.718 1.00 86.06 103 PRO A O 1
ATOM 792 N N . ILE A 1 104 ? -4.090 -12.139 -10.733 1.00 86.81 104 ILE A N 1
ATOM 793 C CA . ILE A 1 104 ? -4.088 -11.804 -12.165 1.00 86.81 104 ILE A CA 1
ATOM 794 C C . ILE A 1 104 ? -2.766 -12.225 -12.807 1.00 86.81 104 ILE A C 1
ATOM 796 O O . ILE A 1 104 ? -1.793 -12.550 -12.114 1.00 86.81 104 ILE A O 1
ATOM 800 N N . SER A 1 105 ? -2.709 -12.208 -14.141 1.00 80.81 105 SER A N 1
ATOM 801 C CA . SER A 1 105 ? -1.459 -12.451 -14.864 1.00 80.81 105 SER A CA 1
ATOM 802 C C . SER A 1 105 ? -0.416 -11.408 -14.450 1.00 80.81 105 SER A C 1
ATOM 804 O O . SER A 1 105 ? -0.570 -10.220 -14.717 1.00 80.81 105 SER A O 1
ATOM 806 N N . GLY A 1 106 ? 0.623 -11.846 -13.736 1.00 78.06 106 GLY A N 1
ATOM 807 C CA . GLY A 1 106 ? 1.710 -10.980 -13.270 1.00 78.06 106 GLY A CA 1
ATOM 808 C C . GLY A 1 106 ? 1.513 -10.314 -11.902 1.00 78.06 106 GLY A C 1
ATOM 809 O O . GLY A 1 106 ? 2.416 -9.605 -11.462 1.00 78.06 106 GLY A O 1
ATOM 810 N N . GLY A 1 107 ? 0.408 -10.556 -11.186 1.00 85.69 107 GLY A N 1
ATOM 811 C CA . GLY A 1 107 ? 0.175 -9.863 -9.917 1.00 85.69 107 GLY A CA 1
ATOM 812 C C . GLY A 1 107 ? -1.122 -10.218 -9.199 1.00 85.69 107 GLY A C 1
ATOM 813 O O . GLY A 1 107 ? -1.550 -11.374 -9.168 1.00 85.69 107 GLY A O 1
ATOM 814 N N . ILE A 1 108 ? -1.709 -9.208 -8.563 1.00 87.69 108 ILE A N 1
ATOM 815 C CA . ILE A 1 108 ? -2.932 -9.294 -7.764 1.00 87.69 108 ILE A CA 1
ATOM 816 C C . ILE A 1 108 ? -3.796 -8.077 -8.091 1.00 87.69 108 ILE A C 1
ATOM 818 O O . ILE A 1 108 ? -3.306 -6.957 -8.026 1.00 87.69 108 ILE A O 1
ATOM 822 N N . ALA A 1 109 ? -5.073 -8.275 -8.389 1.00 89.88 109 ALA A N 1
ATOM 823 C CA . ALA A 1 109 ? -6.042 -7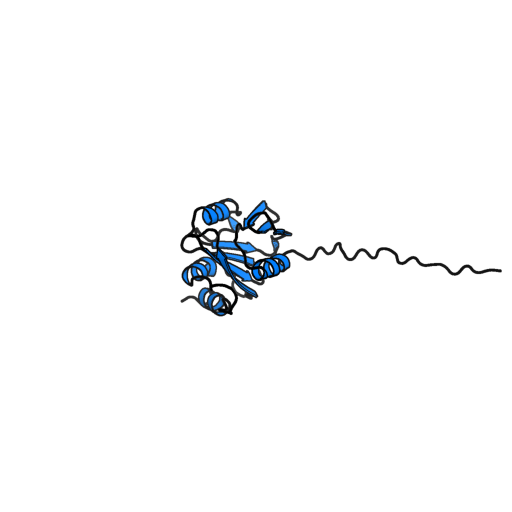.193 -8.499 1.00 89.88 109 ALA A CA 1
ATOM 824 C C . ALA A 1 109 ? -6.757 -6.998 -7.158 1.00 89.88 109 ALA A C 1
ATOM 826 O O . ALA A 1 109 ? -7.269 -7.952 -6.563 1.00 89.88 109 ALA A O 1
ATOM 827 N N . VAL A 1 110 ? -6.799 -5.755 -6.679 1.00 91.12 110 VAL A N 1
ATOM 828 C CA . VAL A 1 110 ? -7.582 -5.348 -5.509 1.00 91.12 110 VAL A CA 1
ATOM 829 C C . VAL A 1 110 ? -8.827 -4.630 -6.006 1.00 91.12 110 VAL A C 1
ATOM 831 O O . VAL A 1 110 ? -8.765 -3.506 -6.501 1.00 91.12 110 VAL A O 1
ATOM 834 N N . HIS A 1 111 ? -9.967 -5.293 -5.873 1.00 92.25 111 HIS A N 1
ATOM 835 C CA . HIS A 1 111 ? -11.273 -4.730 -6.182 1.00 92.25 111 HIS A CA 1
ATOM 836 C C . HIS A 1 111 ? -11.740 -3.921 -4.993 1.00 92.25 111 HIS A C 1
ATOM 838 O O . HIS A 1 111 ? -11.902 -4.451 -3.890 1.00 92.25 111 HIS A O 1
ATOM 844 N N . THR A 1 112 ? -11.973 -2.644 -5.240 1.00 90.88 112 THR A N 1
ATOM 845 C CA . THR A 1 112 ? -12.585 -1.744 -4.271 1.00 90.88 112 THR A CA 1
ATOM 846 C C . THR A 1 112 ? -14.017 -1.418 -4.686 1.00 90.88 112 THR A C 1
ATOM 848 O O . THR A 1 112 ? -14.405 -1.706 -5.816 1.00 90.88 112 THR A O 1
ATOM 851 N N . ASP A 1 113 ? -14.787 -0.747 -3.828 1.00 85.44 113 ASP A N 1
ATOM 852 C CA . ASP A 1 113 ? -16.099 -0.171 -4.200 1.00 85.44 113 ASP A CA 1
ATOM 853 C C . ASP A 1 113 ? -16.062 0.718 -5.444 1.00 85.44 113 ASP A C 1
ATOM 855 O O . ASP A 1 113 ? -17.071 1.007 -6.082 1.00 85.44 113 ASP A O 1
ATOM 859 N N . ALA A 1 114 ? -14.876 1.227 -5.736 1.00 85.19 114 ALA A N 1
ATOM 860 C CA . ALA A 1 114 ? -14.648 2.246 -6.718 1.00 85.19 114 ALA A CA 1
ATOM 861 C C . ALA A 1 114 ? -14.291 1.740 -8.098 1.00 85.19 114 ALA A C 1
ATOM 863 O O . ALA A 1 114 ? -14.675 2.333 -9.103 1.00 85.19 114 ALA A O 1
ATOM 864 N N . GLN A 1 115 ? -13.382 0.777 -8.090 1.00 89.00 115 GLN A N 1
ATOM 865 C CA . GLN A 1 115 ? -12.490 0.484 -9.190 1.00 89.00 115 GLN A CA 1
ATOM 866 C C . GLN A 1 115 ? -11.617 -0.709 -8.817 1.00 89.00 115 GLN A C 1
ATOM 868 O O . GLN A 1 115 ? -11.488 -1.088 -7.645 1.00 89.00 115 GLN A O 1
ATOM 873 N N . VAL A 1 116 ? -10.940 -1.226 -9.829 1.00 89.75 116 VAL A N 1
ATOM 874 C CA . VAL A 1 116 ? -9.907 -2.241 -9.680 1.00 89.75 116 VAL A CA 1
ATOM 875 C C . VAL A 1 116 ? -8.545 -1.555 -9.616 1.00 89.75 116 VAL A C 1
ATOM 877 O O . VAL A 1 116 ? -8.284 -0.611 -10.359 1.00 89.75 116 VAL A O 1
ATOM 880 N N . ILE A 1 117 ? -7.706 -2.000 -8.686 1.00 88.50 117 ILE A N 1
ATOM 881 C CA . ILE A 1 117 ? -6.330 -1.540 -8.519 1.00 88.50 117 ILE A CA 1
ATOM 882 C C . ILE A 1 117 ? -5.411 -2.731 -8.786 1.00 88.50 117 ILE A C 1
ATOM 884 O O . ILE A 1 117 ? -5.347 -3.664 -7.979 1.00 88.50 117 ILE A O 1
ATOM 888 N N . ASP A 1 118 ? -4.688 -2.690 -9.903 1.00 87.69 118 ASP A N 1
ATOM 889 C CA . ASP A 1 118 ? -3.819 -3.789 -10.315 1.00 87.69 118 ASP A CA 1
ATOM 890 C C . ASP A 1 118 ? -2.441 -3.670 -9.662 1.00 87.69 118 ASP A C 1
ATOM 892 O O . ASP A 1 118 ? -1.580 -2.873 -10.042 1.00 87.69 118 ASP A O 1
ATOM 896 N N . LEU A 1 119 ? -2.207 -4.512 -8.661 1.00 85.00 119 LEU A N 1
ATOM 897 C CA . LEU A 1 119 ? -0.917 -4.671 -8.012 1.00 85.00 119 LEU A CA 1
ATOM 898 C C . LEU A 1 119 ? -0.073 -5.654 -8.823 1.00 85.00 119 LEU A C 1
ATOM 900 O O . LEU A 1 119 ? -0.033 -6.853 -8.530 1.00 85.00 119 LEU A O 1
ATOM 904 N N . LEU A 1 120 ? 0.646 -5.137 -9.823 1.00 78.50 120 LEU A N 1
ATOM 905 C CA . LEU A 1 120 ? 1.653 -5.870 -10.607 1.00 78.50 120 LEU A CA 1
ATOM 906 C C . LEU A 1 120 ? 2.914 -6.151 -9.775 1.00 78.50 120 LEU A C 1
ATOM 908 O O . LEU A 1 120 ? 4.021 -5.706 -10.075 1.00 78.50 120 LEU A O 1
ATOM 912 N N . VAL A 1 121 ? 2.729 -6.844 -8.657 1.00 72.12 121 VAL A N 1
ATOM 913 C CA . VAL A 1 121 ? 3.793 -7.222 -7.741 1.00 72.12 121 VAL A CA 1
ATOM 914 C C . VAL A 1 121 ? 4.220 -8.638 -8.085 1.00 72.12 121 VAL A C 1
ATOM 916 O O . VAL A 1 121 ? 3.441 -9.586 -7.948 1.00 72.12 121 VAL A O 1
ATOM 919 N N . ALA A 1 122 ? 5.495 -8.798 -8.439 1.00 67.38 122 ALA A N 1
ATOM 920 C CA . ALA A 1 122 ? 6.154 -10.097 -8.445 1.00 67.38 122 ALA A CA 1
ATOM 921 C C . ALA A 1 122 ? 6.225 -10.597 -6.991 1.00 67.38 122 ALA A C 1
ATOM 923 O O . ALA A 1 122 ? 7.153 -10.291 -6.240 1.00 67.38 122 ALA A O 1
ATOM 924 N N . GLY A 1 123 ? 5.148 -11.250 -6.556 1.00 60.22 123 GLY A N 1
ATOM 925 C CA . GLY A 1 123 ? 4.850 -11.462 -5.147 1.00 60.22 123 GLY A CA 1
ATOM 926 C C . GLY A 1 123 ? 5.133 -12.878 -4.669 1.00 60.22 123 GLY A C 1
ATOM 927 O O . GLY A 1 123 ? 4.623 -13.848 -5.226 1.00 60.22 123 GLY A O 1
ATOM 928 N N . ASP A 1 124 ? 5.891 -12.942 -3.576 1.00 68.06 124 ASP A N 1
ATOM 929 C CA . ASP A 1 124 ? 6.043 -14.074 -2.659 1.00 68.06 124 ASP A CA 1
ATOM 930 C C . ASP A 1 124 ? 4.689 -14.791 -2.408 1.00 68.06 124 ASP A C 1
ATOM 932 O O . ASP A 1 124 ? 3.686 -14.119 -2.131 1.00 68.06 124 ASP A O 1
ATOM 936 N N . PRO A 1 125 ? 4.619 -16.137 -2.456 1.00 73.00 125 PRO A N 1
ATOM 937 C CA . PRO A 1 125 ? 3.404 -16.896 -2.136 1.00 73.00 125 PRO A CA 1
ATOM 938 C C . PRO A 1 125 ? 2.745 -16.517 -0.797 1.00 73.00 125 PRO A C 1
ATOM 940 O O . PRO A 1 125 ? 1.520 -16.594 -0.650 1.00 73.00 125 PRO A O 1
ATOM 943 N N . LYS A 1 126 ? 3.532 -16.061 0.185 1.00 74.50 126 LYS A N 1
ATOM 944 C CA . LYS A 1 126 ? 3.027 -15.603 1.486 1.00 74.50 126 LYS A CA 1
ATOM 945 C C . LYS A 1 126 ? 2.359 -14.238 1.407 1.00 74.50 126 LYS A C 1
ATOM 947 O O . LYS A 1 126 ? 1.341 -14.046 2.064 1.00 74.50 126 LYS A O 1
ATOM 952 N N . LEU A 1 127 ? 2.880 -13.325 0.583 1.00 76.94 127 LEU A N 1
ATOM 953 C CA . LEU A 1 127 ? 2.231 -12.039 0.316 1.00 76.94 127 LEU A CA 1
ATOM 954 C C . LEU A 1 127 ? 0.856 -12.272 -0.316 1.00 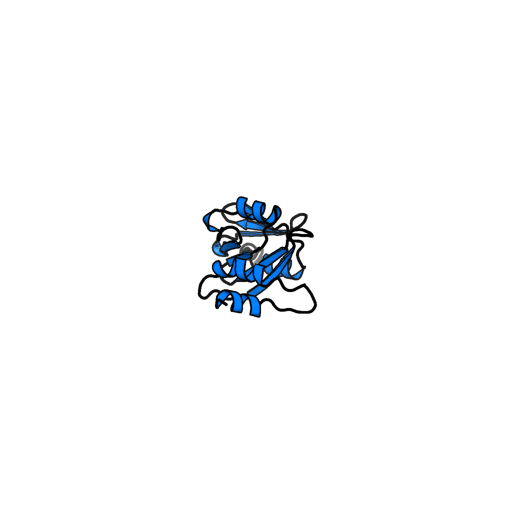76.94 127 LEU A C 1
ATOM 956 O O . LEU A 1 127 ? -0.128 -11.700 0.141 1.00 76.94 127 LEU A O 1
ATOM 960 N N . ARG A 1 128 ? 0.777 -13.176 -1.301 1.00 77.75 128 ARG A N 1
ATOM 961 C CA . ARG A 1 128 ? -0.498 -13.576 -1.919 1.00 77.75 128 ARG A CA 1
ATOM 962 C C . ARG A 1 128 ? -1.478 -14.100 -0.871 1.00 77.75 128 ARG A C 1
ATOM 964 O O . ARG A 1 128 ? -2.577 -13.577 -0.745 1.00 77.75 128 ARG A O 1
ATOM 971 N N . THR A 1 129 ? -1.046 -15.068 -0.060 1.00 81.12 129 THR A N 1
ATOM 972 C CA . THR A 1 129 ? -1.866 -15.629 1.029 1.00 81.12 129 THR A CA 1
ATOM 973 C C . THR A 1 129 ? -2.347 -14.559 2.014 1.00 81.12 129 THR A C 1
ATOM 975 O O . THR A 1 129 ? -3.504 -14.584 2.425 1.00 81.12 129 THR A O 1
ATOM 978 N N . ALA A 1 130 ? -1.482 -13.618 2.401 1.00 81.75 130 ALA A N 1
ATOM 979 C CA . ALA A 1 130 ? -1.835 -12.551 3.333 1.00 81.75 130 ALA A CA 1
ATOM 980 C C . ALA A 1 130 ? -2.844 -11.565 2.724 1.00 81.75 130 ALA A C 1
ATOM 982 O O . ALA A 1 130 ? -3.808 -11.198 3.387 1.00 81.75 130 ALA A O 1
ATOM 983 N N . LEU A 1 131 ? -2.671 -11.196 1.453 1.00 82.50 131 LEU A N 1
ATOM 984 C CA . LEU A 1 131 ? -3.595 -10.319 0.737 1.00 82.50 131 LEU A CA 1
ATOM 985 C C . LEU A 1 131 ? -4.964 -10.972 0.514 1.00 82.50 131 LEU A C 1
ATOM 987 O O . LEU A 1 131 ? -5.979 -10.298 0.640 1.00 82.50 131 LEU A O 1
ATOM 991 N N . PHE A 1 132 ? -5.033 -12.286 0.283 1.00 83.44 132 PHE A N 1
ATOM 992 C CA . PHE A 1 132 ? -6.324 -12.976 0.171 1.00 83.44 132 PHE A CA 1
ATOM 993 C C . PHE A 1 132 ? -7.149 -12.935 1.459 1.00 83.44 132 PHE A C 1
ATOM 995 O O . PHE A 1 132 ? -8.375 -12.928 1.387 1.00 83.44 132 PHE A O 1
ATOM 1002 N N . ARG A 1 133 ? -6.505 -12.827 2.629 1.00 82.50 133 ARG A N 1
ATOM 1003 C CA . ARG A 1 133 ? -7.208 -12.635 3.910 1.00 82.50 133 ARG A CA 1
ATOM 1004 C C . ARG A 1 133 ? -7.865 -11.258 4.041 1.00 82.50 133 ARG A C 1
ATOM 1006 O O . ARG A 1 133 ? -8.659 -11.083 4.957 1.00 82.50 133 ARG A O 1
ATOM 1013 N N . LEU A 1 134 ? -7.539 -10.305 3.162 1.00 80.06 134 LEU A N 1
ATOM 1014 C CA . LEU A 1 134 ? -8.197 -8.996 3.107 1.00 80.06 134 LEU A CA 1
ATOM 1015 C C . LEU A 1 134 ? -9.553 -9.044 2.416 1.00 80.06 134 LEU A C 1
ATOM 1017 O O . LEU A 1 134 ? -10.352 -8.136 2.616 1.00 80.06 134 LEU A O 1
ATOM 1021 N N . SER A 1 135 ? -9.815 -10.075 1.608 1.00 79.69 135 SER A N 1
ATOM 1022 C CA . SER A 1 135 ? -11.148 -10.240 1.042 1.00 79.69 135 SER A CA 1
ATOM 1023 C C . SER A 1 135 ? -12.115 -10.515 2.194 1.00 79.69 135 SER A C 1
ATOM 1025 O O . SER A 1 135 ? -11.852 -11.445 2.969 1.00 79.69 135 SER A O 1
ATOM 1027 N N . PRO A 1 136 ? -13.220 -9.759 2.332 1.00 71.00 136 PRO A N 1
ATOM 1028 C CA . PRO A 1 136 ? -14.289 -10.161 3.229 1.00 71.00 136 PRO A CA 1
ATOM 1029 C C . PRO A 1 136 ? -14.654 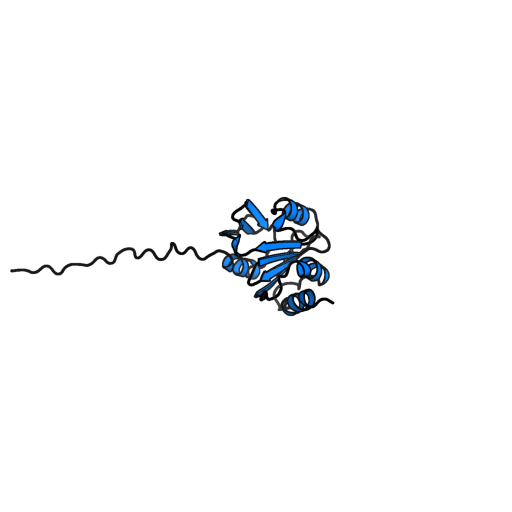-11.606 2.883 1.00 71.00 136 PRO A C 1
ATOM 1031 O O . PRO A 1 136 ? -14.893 -11.930 1.719 1.00 71.00 136 PRO A O 1
ATOM 1034 N N . ARG A 1 137 ? -14.613 -12.504 3.877 1.00 60.25 137 ARG A N 1
ATOM 1035 C CA . ARG A 1 137 ? -15.109 -13.871 3.691 1.00 60.25 137 ARG A CA 1
ATOM 1036 C C . ARG A 1 137 ? -16.540 -13.722 3.199 1.00 60.25 137 ARG A C 1
ATOM 1038 O O . ARG A 1 137 ? -17.358 -13.193 3.947 1.00 60.25 137 ARG A O 1
ATOM 1045 N N . SER A 1 138 ? -16.828 -14.129 1.963 1.00 46.81 138 SER A N 1
ATOM 1046 C CA . SER A 1 138 ? -18.206 -14.214 1.491 1.00 46.81 138 SER A CA 1
ATOM 1047 C C . SER A 1 138 ? -18.996 -14.985 2.541 1.00 46.81 138 SER A C 1
ATOM 1049 O O . SER A 1 138 ? -18.745 -16.169 2.762 1.00 46.81 138 SER A O 1
ATOM 1051 N N . ALA A 1 139 ? -19.926 -14.300 3.202 1.00 46.34 139 ALA A N 1
ATOM 1052 C CA . ALA A 1 139 ? -20.889 -14.922 4.101 1.00 46.34 139 ALA A CA 1
ATOM 1053 C C . ALA A 1 139 ? -21.831 -15.885 3.341 1.00 46.34 139 ALA A C 1
ATOM 1055 O O . ALA A 1 139 ? -22.589 -16.623 3.955 1.00 46.34 139 ALA A O 1
ATOM 1056 N N . ASP A 1 140 ? -21.732 -15.941 2.010 1.00 45.69 140 ASP A N 1
ATOM 1057 C CA . ASP A 1 140 ? -22.613 -16.707 1.128 1.00 45.69 140 ASP A CA 1
ATOM 1058 C C . ASP A 1 140 ? -22.281 -18.200 0.982 1.00 45.69 140 ASP A C 1
ATOM 1060 O O . ASP A 1 140 ? -22.912 -18.876 0.172 1.00 45.69 140 ASP A O 1
ATOM 1064 N N . ASN A 1 141 ? -21.339 -18.755 1.756 1.00 43.16 141 ASN A N 1
ATOM 1065 C CA . ASN A 1 141 ? -21.108 -20.209 1.756 1.00 43.16 141 ASN A CA 1
ATOM 1066 C C . ASN A 1 141 ? -21.714 -20.956 2.958 1.00 43.16 141 ASN A C 1
ATOM 1068 O O . ASN A 1 141 ? -21.576 -22.173 3.032 1.00 43.16 141 ASN A O 1
ATOM 1072 N N . ASP A 1 142 ? -22.447 -20.264 3.837 1.00 42.56 142 ASP A N 1
ATOM 1073 C CA . ASP A 1 142 ? -23.344 -20.877 4.831 1.00 42.56 142 ASP A CA 1
ATOM 1074 C C . ASP A 1 142 ? -24.797 -20.854 4.317 1.00 42.56 142 ASP A C 1
ATOM 1076 O O . ASP A 1 142 ? -25.721 -20.347 4.947 1.00 42.56 142 ASP A O 1
ATOM 1080 N N . SER A 1 143 ? -25.027 -21.413 3.127 1.00 40.19 143 SER A N 1
ATOM 1081 C CA . SER A 1 143 ? -26.368 -21.891 2.784 1.00 40.19 143 SER A CA 1
ATOM 1082 C C . SER A 1 143 ? -26.559 -23.262 3.438 1.00 40.19 143 SER A C 1
ATOM 1084 O O . SER A 1 143 ? -25.893 -24.211 3.015 1.00 40.19 143 SER A O 1
ATOM 1086 N N . PRO A 1 144 ? -27.478 -23.434 4.409 1.00 45.22 144 PRO A N 1
ATOM 1087 C CA . PRO A 1 144 ? -27.838 -24.748 4.924 1.00 45.22 144 PRO A CA 1
ATOM 1088 C C . PRO A 1 144 ? -28.662 -25.478 3.857 1.00 45.22 144 PRO A C 1
ATOM 1090 O O . PRO A 1 144 ? -29.888 -25.566 3.930 1.00 45.22 144 PRO A O 1
ATOM 1093 N N . ARG A 1 145 ? -28.002 -25.987 2.813 1.00 50.03 145 ARG A N 1
ATOM 1094 C CA . ARG A 1 145 ? -28.645 -26.877 1.849 1.00 50.03 145 ARG A CA 1
ATOM 1095 C C . ARG A 1 145 ? -28.924 -28.213 2.537 1.00 50.03 145 ARG A C 1
ATOM 1097 O O . ARG A 1 145 ? -28.010 -28.915 2.952 1.00 50.03 145 ARG A O 1
ATOM 1104 N N . ASN A 1 146 ? -30.211 -28.547 2.594 1.00 44.38 146 ASN A N 1
ATOM 1105 C CA . ASN A 1 146 ? -30.782 -29.861 2.888 1.00 44.38 146 ASN A CA 1
ATOM 1106 C C . ASN A 1 146 ? -30.604 -30.417 4.308 1.00 44.38 146 ASN A C 1
ATOM 1108 O O . ASN A 1 146 ? -29.961 -31.440 4.527 1.00 44.38 146 ASN A O 1
ATOM 1112 N N . ARG A 1 147 ? -31.379 -29.876 5.257 1.00 48.12 147 ARG A N 1
ATOM 1113 C CA . ARG A 1 147 ? -32.062 -30.756 6.219 1.00 48.12 147 ARG A CA 1
ATOM 1114 C C . ARG A 1 147 ? -33.293 -31.348 5.536 1.00 48.12 147 ARG A C 1
ATOM 1116 O O . ARG A 1 147 ? -34.399 -30.837 5.686 1.00 48.12 147 ARG A O 1
ATOM 1123 N N . THR A 1 148 ? -33.098 -32.432 4.793 1.00 55.22 148 THR A N 1
ATOM 1124 C CA . THR A 1 148 ? -34.195 -33.332 4.434 1.00 55.22 148 THR A CA 1
ATOM 1125 C C . THR A 1 148 ? -34.710 -33.946 5.735 1.00 55.22 148 THR A C 1
ATOM 1127 O O . THR A 1 148 ? -34.137 -34.900 6.256 1.00 55.22 148 THR A O 1
ATOM 1130 N N . ARG A 1 149 ? -35.757 -33.354 6.320 1.00 50.50 149 ARG A N 1
ATOM 1131 C CA . ARG A 1 149 ? -36.575 -34.030 7.330 1.00 50.50 149 ARG A CA 1
ATOM 1132 C C . ARG A 1 149 ? -37.317 -35.153 6.611 1.00 50.50 149 ARG A C 1
ATOM 1134 O O . ARG A 1 149 ? -38.327 -34.905 5.963 1.00 50.50 149 ARG A O 1
ATOM 1141 N N . LEU A 1 150 ? -36.797 -36.372 6.707 1.00 53.44 150 LEU A N 1
ATOM 1142 C CA . LEU A 1 150 ? -37.605 -37.570 6.515 1.00 53.44 150 LEU A CA 1
ATOM 1143 C C . LEU A 1 150 ? -38.631 -37.589 7.654 1.00 53.44 150 LEU A C 1
ATOM 1145 O O . LEU A 1 150 ? -38.264 -37.698 8.824 1.00 53.44 150 LEU A O 1
ATOM 1149 N N . LEU A 1 151 ? -39.901 -37.383 7.313 1.00 63.31 151 LEU A N 1
ATOM 1150 C CA . LEU A 1 151 ? -41.015 -37.634 8.220 1.00 63.31 151 LEU A CA 1
ATOM 1151 C C . LEU A 1 151 ? -41.121 -39.154 8.439 1.00 63.31 151 LEU A C 1
ATOM 1153 O O . LEU A 1 151 ? -40.971 -39.903 7.470 1.00 63.31 151 LEU A O 1
ATOM 1157 N N . PRO A 1 152 ? -41.365 -39.630 9.670 1.00 57.72 152 PRO A N 1
ATOM 1158 C CA . PRO A 1 152 ? -41.690 -41.028 9.893 1.00 57.72 152 PRO A CA 1
ATOM 1159 C C . PRO A 1 152 ? -43.074 -41.307 9.299 1.00 57.72 152 PRO A C 1
ATOM 1161 O O . PRO A 1 152 ? -44.045 -40.614 9.595 1.00 57.72 152 PRO A O 1
ATOM 1164 N N . HIS A 1 153 ? -43.142 -42.309 8.429 1.00 52.62 153 HIS A N 1
ATOM 1165 C CA . HIS A 1 153 ? -44.396 -42.862 7.943 1.00 52.62 153 HIS A CA 1
ATOM 1166 C C . HIS A 1 153 ? -45.031 -43.630 9.111 1.00 52.62 153 HIS A C 1
ATOM 1168 O O . HIS A 1 153 ? -44.539 -44.693 9.487 1.00 52.62 153 HIS A O 1
ATOM 1174 N N . GLU A 1 154 ? -46.081 -43.082 9.720 1.00 54.38 154 GLU A N 1
ATOM 1175 C CA . GLU A 1 154 ? -46.973 -43.875 10.563 1.00 54.38 154 GLU A CA 1
ATOM 1176 C C . GLU A 1 154 ? -47.740 -44.840 9.652 1.00 54.38 154 GLU A C 1
ATOM 1178 O O . GLU A 1 154 ? -48.364 -44.423 8.672 1.00 54.38 154 GLU A O 1
ATOM 1183 N N . ALA A 1 155 ? -47.628 -46.134 9.945 1.00 60.16 155 ALA A N 1
ATOM 1184 C CA . ALA A 1 155 ? -48.467 -47.179 9.383 1.00 60.16 155 ALA A CA 1
ATOM 1185 C C . ALA A 1 155 ? -49.486 -47.575 10.458 1.00 60.16 155 ALA A C 1
ATOM 1187 O O . ALA A 1 155 ? -49.101 -48.007 11.547 1.00 60.16 155 ALA A O 1
ATOM 1188 N N . LEU A 1 156 ? -50.760 -47.356 10.132 1.00 52.62 156 LEU A N 1
ATOM 1189 C CA . LEU A 1 156 ? -51.928 -47.997 10.737 1.00 52.62 156 LEU A CA 1
ATOM 1190 C C . LEU A 1 156 ? -52.115 -49.389 10.128 1.00 52.62 156 LEU A C 1
ATOM 1192 O O . LEU A 1 156 ? -51.840 -49.525 8.912 1.00 52.62 156 LEU A O 1
#

Secondary structure (DSSP, 8-state):
--HHHHHHHHHS---TTSPPPPHHHHHHHHTTPPTT--EEEEEEEE-SSS-EEEEEEESSEEEEE-SS--HHHHHHHHHS-GGGEETTTEEEEEGGGEEEEEEETTEEEEEESS-EEEE-----HHHHHHHHTTS---GGG---------------

Foldseek 3Di:
DDPLLVLQQVQQDPDPFADGFDSLLSVQQSLVDDPPKAWPHKDKFDLDPPFIHIWTDTPFWTKIFGNDDDPSVQVLQVQDDPVQDDPRTMGTDTLQQFAAWADDDQAIWTHGPPGIRTRNTPDDPV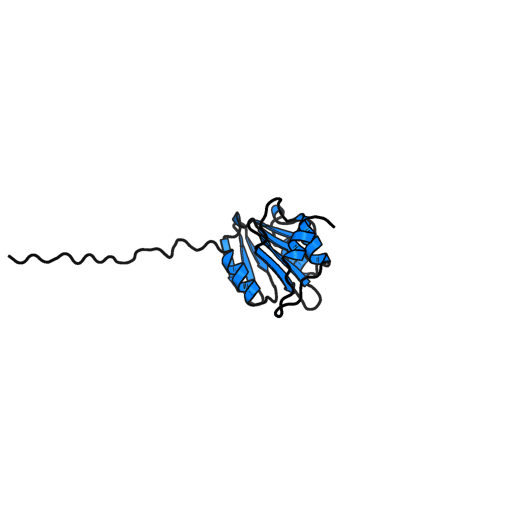VVVVVRVSHDPPPPVPPPPDPPPPDDDDDD

Organism: NCBI:txid477641

pLDDT: mean 80.6, std 14.7, range [40.19, 95.25]

Radius of gyration: 20.07 Å; chains: 1; bounding box: 67×60×31 Å

Sequence (156 aa):
MDQATELLWRVALRRPWTKRPFKTDVRAMAAALAPGDAVDGVFRAKWTETSAGALAITSGALLIGAAHPGQPFTDLLRQARPGHRHGPHALAIPRSDIRRVEPISGGIAVHTDAQVIDLLVAGDPKLRTALFRLSPRSADNDSPRNRTRLLPHEAL